Protein AF-A0A3D4P0Z0-F1 (afdb_monomer)

Sequence (78 aa):
MNLSDFARETGLPFTTLRRYMNILQTTYQVFLIQPYSGHPAKRLVKTPKLFFNDTGLACHLIGSSEWADLDRMGQTGP

Structure (mmCIF, N/CA/C/O backbone):
data_AF-A0A3D4P0Z0-F1
#
_entry.id   AF-A0A3D4P0Z0-F1
#
loop_
_atom_site.group_PDB
_atom_site.id
_atom_site.type_symbol
_atom_site.label_atom_id
_atom_site.label_alt_id
_atom_site.label_comp_id
_atom_site.label_asym_id
_atom_site.label_entity_id
_atom_site.label_seq_id
_atom_site.pdbx_PDB_ins_code
_atom_site.Cartn_x
_atom_site.Cartn_y
_atom_site.Cartn_z
_atom_site.occupancy
_atom_site.B_iso_or_equiv
_atom_site.auth_seq_id
_atom_site.auth_comp_id
_atom_site.auth_asym_id
_atom_site.auth_atom_id
_atom_site.pdbx_PDB_model_num
ATOM 1 N N . MET A 1 1 ? -11.556 -0.504 1.411 1.00 75.69 1 MET A N 1
ATOM 2 C CA . MET A 1 1 ? -10.752 -1.561 2.038 1.00 75.69 1 MET A CA 1
ATOM 3 C C . MET A 1 1 ? -11.323 -1.975 3.387 1.00 75.69 1 MET A C 1
ATOM 5 O O . MET A 1 1 ? -11.223 -1.225 4.354 1.00 75.69 1 MET A O 1
ATOM 9 N N . ASN A 1 2 ? -11.943 -3.152 3.439 1.00 85.00 2 ASN A N 1
ATOM 10 C CA . ASN A 1 2 ? -12.315 -3.787 4.697 1.00 85.00 2 ASN A CA 1
ATOM 11 C C . ASN A 1 2 ? -11.093 -4.558 5.223 1.00 85.00 2 ASN A C 1
ATOM 13 O O . ASN A 1 2 ? -10.675 -5.542 4.618 1.00 85.00 2 ASN A O 1
ATOM 17 N N . LEU A 1 3 ? -10.490 -4.092 6.320 1.00 85.25 3 LEU A N 1
ATOM 18 C CA . LEU A 1 3 ? -9.294 -4.726 6.890 1.00 85.25 3 LEU A CA 1
ATOM 19 C C . LEU A 1 3 ? -9.566 -6.142 7.414 1.00 85.25 3 LEU A C 1
ATOM 21 O O . LEU A 1 3 ? -8.648 -6.953 7.460 1.00 85.25 3 LEU A O 1
ATOM 25 N N . SER A 1 4 ? -10.805 -6.448 7.805 1.00 88.56 4 SER A N 1
ATOM 26 C CA . SER A 1 4 ? -11.179 -7.785 8.272 1.00 88.56 4 SER A CA 1
ATOM 27 C C . SER A 1 4 ? -11.193 -8.804 7.134 1.00 88.56 4 SER A C 1
ATOM 29 O O . SER A 1 4 ? -10.786 -9.946 7.340 1.00 88.56 4 SER A O 1
ATOM 31 N N . ASP A 1 5 ? -11.611 -8.389 5.938 1.00 90.19 5 ASP A N 1
ATOM 32 C CA . ASP A 1 5 ? -11.562 -9.244 4.747 1.00 90.19 5 ASP A CA 1
ATOM 33 C C . ASP A 1 5 ? -10.111 -9.418 4.285 1.00 90.19 5 ASP A C 1
ATOM 35 O O . ASP A 1 5 ? -9.666 -10.540 4.060 1.00 90.19 5 ASP A O 1
ATOM 39 N N . PHE A 1 6 ? -9.319 -8.340 4.299 1.00 89.38 6 PHE A N 1
ATOM 40 C CA . PHE A 1 6 ? -7.901 -8.405 3.935 1.00 89.38 6 PHE A CA 1
ATOM 41 C C . PHE A 1 6 ? -7.073 -9.285 4.890 1.00 89.38 6 PHE A C 1
ATOM 43 O O . PHE A 1 6 ? -6.188 -10.021 4.459 1.00 89.38 6 PHE A O 1
ATOM 50 N N . ALA A 1 7 ? -7.385 -9.279 6.191 1.00 93.56 7 ALA A N 1
ATOM 51 C CA . ALA A 1 7 ? -6.772 -10.193 7.162 1.00 93.56 7 ALA A CA 1
ATOM 52 C C . ALA A 1 7 ? -7.079 -11.662 6.843 1.00 93.56 7 ALA A C 1
ATOM 54 O O . ALA A 1 7 ? -6.217 -12.524 6.992 1.00 93.56 7 ALA A O 1
ATOM 55 N N . ARG A 1 8 ? -8.295 -11.943 6.364 1.00 93.75 8 ARG A N 1
ATOM 56 C CA . ARG A 1 8 ? -8.718 -13.290 5.977 1.00 93.75 8 ARG A CA 1
ATOM 57 C C . ARG A 1 8 ? -8.006 -13.769 4.717 1.00 93.75 8 ARG A C 1
ATOM 59 O O . ARG A 1 8 ? -7.542 -14.900 4.697 1.00 93.75 8 ARG A O 1
ATOM 66 N N . GLU A 1 9 ? -7.896 -12.911 3.707 1.00 93.25 9 GLU A N 1
ATOM 67 C CA . GLU A 1 9 ? -7.206 -13.222 2.446 1.00 93.25 9 GLU A CA 1
ATOM 68 C C . GLU A 1 9 ? -5.702 -13.438 2.644 1.00 93.25 9 GLU A C 1
ATOM 70 O O . GLU A 1 9 ? -5.119 -14.342 2.056 1.00 93.25 9 GLU A O 1
ATOM 75 N N . THR A 1 10 ? -5.074 -12.636 3.505 1.00 92.62 10 THR A N 1
ATOM 76 C CA . THR A 1 10 ? -3.632 -12.732 3.790 1.00 92.62 10 THR A CA 1
ATOM 77 C C . THR A 1 10 ? -3.282 -13.797 4.832 1.00 92.62 10 THR A C 1
ATOM 79 O O . THR A 1 10 ? -2.105 -14.099 5.020 1.00 92.62 10 THR A O 1
ATOM 82 N N . GLY A 1 11 ? -4.271 -14.345 5.547 1.00 94.94 11 GLY A N 1
ATOM 83 C CA . GLY A 1 11 ? -4.057 -15.269 6.667 1.00 94.94 11 GLY A CA 1
ATOM 84 C C . GLY A 1 11 ? -3.387 -14.630 7.893 1.00 94.94 11 GLY A C 1
ATOM 85 O O . GLY A 1 11 ? -2.976 -15.339 8.812 1.00 94.94 11 GLY A O 1
ATOM 86 N N . LEU A 1 12 ? -3.256 -13.300 7.929 1.00 95.25 12 LEU A N 1
ATOM 87 C CA . LEU A 1 12 ? -2.597 -12.584 9.017 1.00 95.25 12 LEU A CA 1
ATOM 88 C C . LEU A 1 12 ? -3.577 -12.251 10.151 1.00 95.25 12 LEU A C 1
ATOM 90 O O . LEU A 1 12 ? -4.714 -11.846 9.893 1.00 95.25 12 LEU A O 1
ATOM 94 N N . PRO A 1 13 ? -3.134 -12.292 11.424 1.00 96.44 13 PRO A N 1
ATOM 95 C CA . PRO A 1 13 ? -3.910 -11.725 12.517 1.00 96.44 13 PRO A CA 1
ATOM 96 C C . PRO A 1 13 ? -4.241 -10.252 12.248 1.00 96.44 13 PRO A C 1
ATOM 98 O O . PRO A 1 13 ? -3.372 -9.465 11.861 1.00 96.44 13 PRO A O 1
ATOM 101 N N . PHE A 1 14 ? -5.486 -9.851 12.519 1.00 94.56 14 PHE A N 1
ATOM 102 C CA . PHE A 1 14 ? -5.964 -8.486 12.267 1.00 94.56 14 PHE A CA 1
ATOM 103 C C . PHE A 1 14 ? -5.084 -7.408 12.924 1.00 94.56 14 PHE A C 1
ATOM 105 O O . PHE A 1 14 ? -4.815 -6.362 12.336 1.00 94.56 14 PHE A O 1
ATOM 112 N N . THR A 1 15 ? -4.595 -7.665 14.140 1.00 95.94 15 THR A N 1
ATOM 113 C CA . THR A 1 15 ? -3.704 -6.754 14.875 1.00 95.94 15 THR A CA 1
ATOM 114 C C . THR A 1 15 ? -2.351 -6.576 14.186 1.00 95.94 15 THR A C 1
ATOM 116 O O . THR A 1 15 ? -1.841 -5.454 14.139 1.00 95.94 15 THR A O 1
ATOM 119 N N . THR A 1 16 ? -1.793 -7.645 13.613 1.00 96.25 16 THR A N 1
ATOM 120 C CA . THR A 1 16 ? -0.546 -7.623 12.836 1.00 96.25 16 THR A CA 1
ATOM 121 C C . THR A 1 16 ? -0.731 -6.846 11.542 1.00 96.25 16 THR A C 1
ATOM 123 O O . THR A 1 16 ? 0.013 -5.901 11.282 1.00 96.25 16 THR A O 1
ATOM 126 N N . LEU A 1 17 ? -1.782 -7.164 10.780 1.00 95.19 17 LEU A N 1
ATOM 127 C CA . LEU A 1 17 ? -2.114 -6.458 9.545 1.00 95.19 17 LEU A CA 1
ATOM 128 C C . LEU A 1 17 ? -2.308 -4.955 9.787 1.00 95.19 17 LEU A C 1
ATOM 130 O O . LEU A 1 17 ? -1.779 -4.125 9.051 1.00 95.19 17 LEU A O 1
ATOM 134 N N . ARG A 1 18 ? -3.017 -4.587 10.861 1.00 93.62 18 ARG A N 1
ATOM 135 C CA . ARG A 1 18 ? -3.220 -3.185 11.241 1.00 93.62 18 ARG A CA 1
ATOM 136 C C . ARG A 1 18 ? -1.904 -2.477 11.569 1.00 93.62 18 ARG A C 1
ATOM 138 O O . ARG A 1 18 ? -1.736 -1.321 11.192 1.00 93.62 18 ARG A O 1
ATOM 145 N N . ARG A 1 19 ? -0.966 -3.149 12.245 1.00 96.25 19 ARG A N 1
ATOM 146 C CA . ARG A 1 19 ? 0.374 -2.594 12.504 1.00 96.25 19 ARG A CA 1
ATOM 147 C C . ARG A 1 19 ? 1.147 -2.367 11.208 1.00 96.25 19 ARG A C 1
ATOM 149 O O . ARG A 1 19 ? 1.704 -1.287 11.047 1.00 96.25 19 ARG A O 1
ATOM 156 N N . TYR A 1 20 ? 1.141 -3.323 10.281 1.00 95.62 20 TYR A N 1
ATOM 157 C CA . TYR A 1 20 ? 1.805 -3.161 8.983 1.00 95.62 20 TYR A CA 1
ATOM 158 C C . TYR A 1 20 ? 1.201 -2.019 8.167 1.00 95.62 20 TYR A C 1
ATOM 160 O O . TYR A 1 20 ? 1.940 -1.182 7.662 1.00 95.62 20 TYR A O 1
ATOM 168 N N . MET A 1 21 ? -0.128 -1.913 8.126 1.00 93.25 21 MET A N 1
ATOM 169 C CA . MET A 1 21 ? -0.806 -0.797 7.462 1.00 93.25 21 MET A CA 1
ATOM 170 C C . MET A 1 21 ? -0.433 0.558 8.066 1.00 93.25 21 MET A C 1
ATOM 172 O O . MET A 1 21 ? -0.191 1.506 7.325 1.00 93.25 21 MET A O 1
ATOM 176 N N . ASN A 1 22 ? -0.332 0.650 9.396 1.00 94.62 22 ASN A N 1
ATOM 177 C CA . ASN A 1 22 ? 0.130 1.871 10.053 1.00 94.62 22 ASN A CA 1
ATOM 178 C C . ASN A 1 22 ? 1.578 2.203 9.683 1.00 94.62 22 ASN A C 1
ATOM 180 O O . ASN A 1 22 ? 1.875 3.360 9.418 1.00 94.62 22 ASN A O 1
ATOM 184 N N . ILE A 1 23 ? 2.472 1.209 9.648 1.00 96.62 23 ILE A N 1
ATOM 185 C CA . ILE A 1 23 ? 3.867 1.424 9.244 1.00 96.62 23 ILE A CA 1
ATOM 186 C C . ILE A 1 23 ? 3.912 1.958 7.813 1.00 96.62 23 ILE A C 1
ATOM 188 O O . ILE A 1 23 ? 4.494 3.013 7.604 1.00 96.62 23 ILE A O 1
ATOM 192 N N . LEU A 1 24 ? 3.241 1.296 6.865 1.00 95.19 24 LEU A N 1
ATOM 193 C CA . LEU A 1 24 ? 3.221 1.701 5.456 1.00 95.19 24 LEU A CA 1
ATOM 194 C C . LEU A 1 24 ? 2.645 3.111 5.245 1.00 95.19 24 LEU A C 1
ATOM 196 O O . LEU A 1 24 ? 3.103 3.826 4.357 1.00 95.19 24 LEU A O 1
ATOM 200 N N . GLN A 1 25 ? 1.654 3.521 6.042 1.00 94.44 25 GLN A N 1
ATOM 201 C CA . GLN A 1 25 ? 1.106 4.881 5.984 1.00 94.44 25 GLN A CA 1
ATOM 202 C C . GLN A 1 25 ? 2.069 5.912 6.573 1.00 94.44 25 GLN A C 1
ATOM 204 O O . GLN A 1 25 ? 2.318 6.941 5.951 1.00 94.44 25 GLN A O 1
ATOM 209 N N . THR A 1 26 ? 2.642 5.639 7.747 1.00 96.62 26 THR A N 1
ATOM 210 C CA . THR A 1 26 ? 3.580 6.556 8.414 1.00 96.62 26 THR A CA 1
ATOM 211 C C . THR A 1 26 ? 4.885 6.716 7.632 1.00 96.62 26 THR A C 1
ATOM 213 O O . THR A 1 26 ? 5.508 7.772 7.691 1.00 96.62 26 THR A O 1
ATOM 216 N N . THR A 1 27 ? 5.298 5.697 6.873 1.00 96.62 27 THR A N 1
ATOM 217 C CA . THR A 1 27 ? 6.4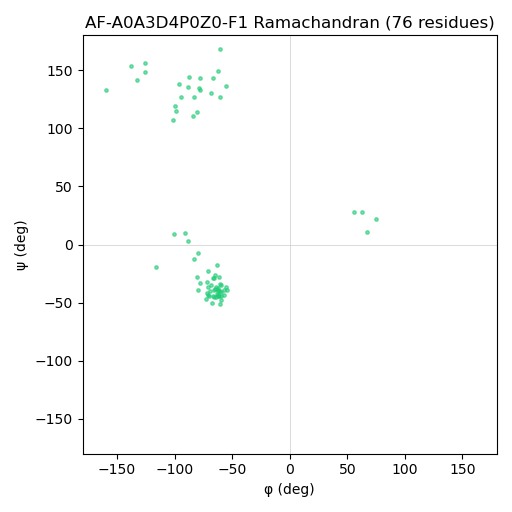63 5.750 5.974 1.00 96.62 27 THR A CA 1
ATOM 218 C C . THR A 1 27 ? 6.117 6.201 4.554 1.00 96.62 27 THR A C 1
ATOM 220 O O . THR A 1 27 ? 6.966 6.116 3.666 1.00 96.62 27 THR A O 1
ATOM 223 N N . TYR A 1 28 ? 4.887 6.678 4.327 1.00 94.62 28 TYR A N 1
ATOM 224 C CA . TYR A 1 28 ? 4.412 7.199 3.042 1.00 94.62 28 TYR A CA 1
ATOM 225 C C . TYR A 1 28 ? 4.561 6.220 1.869 1.00 94.62 28 TYR A C 1
ATOM 227 O O . TYR A 1 28 ? 4.697 6.637 0.722 1.00 94.62 28 TYR A O 1
ATOM 235 N N . GLN A 1 29 ? 4.533 4.914 2.136 1.00 95.44 29 GLN A N 1
ATOM 236 C CA . GLN A 1 29 ? 4.510 3.893 1.086 1.00 95.44 29 GLN A CA 1
ATOM 237 C C . GLN A 1 29 ? 3.107 3.754 0.494 1.00 95.44 29 GLN A C 1
ATOM 239 O O . GLN A 1 29 ? 2.953 3.500 -0.702 1.00 95.44 29 GLN A O 1
ATOM 244 N N . VAL A 1 30 ? 2.076 3.952 1.324 1.00 94.62 30 VAL A N 1
ATOM 245 C CA . VAL A 1 30 ? 0.670 3.870 0.915 1.00 94.62 30 VAL A CA 1
ATOM 246 C C . VAL A 1 30 ? -0.179 4.988 1.519 1.00 94.62 30 VAL A C 1
ATOM 248 O O . VAL A 1 30 ? 0.080 5.459 2.625 1.00 94.62 30 VAL A O 1
ATOM 251 N N . PHE A 1 31 ? -1.262 5.342 0.830 1.00 92.56 31 PHE A N 1
ATOM 252 C CA . PHE A 1 31 ? -2.270 6.294 1.285 1.00 92.56 31 PHE A CA 1
ATOM 253 C C . PHE A 1 31 ? -3.675 5.705 1.244 1.00 92.56 31 PHE A C 1
ATOM 255 O O . PHE A 1 31 ? -4.021 4.902 0.378 1.00 92.56 31 PHE A O 1
ATOM 262 N N . LEU A 1 32 ? -4.514 6.157 2.176 1.00 90.06 32 LEU A N 1
ATOM 263 C CA . LEU A 1 32 ? -5.942 5.874 2.176 1.00 90.06 32 LEU A CA 1
ATOM 264 C C . LEU A 1 32 ? -6.718 7.075 1.644 1.00 90.06 32 LEU A C 1
ATOM 266 O O . LEU A 1 32 ? -6.897 8.074 2.341 1.00 90.06 32 LEU A O 1
ATOM 270 N N . ILE A 1 33 ? -7.243 6.947 0.431 1.00 89.56 33 ILE A N 1
ATOM 271 C CA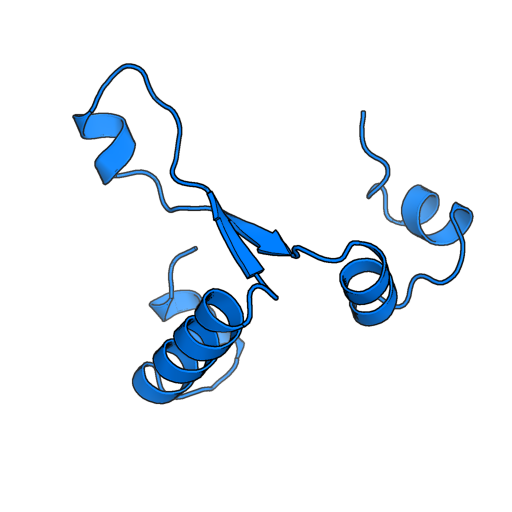 . ILE A 1 33 ? -8.128 7.946 -0.156 1.00 89.56 33 ILE A CA 1
ATOM 272 C C . ILE A 1 33 ? -9.529 7.740 0.410 1.00 89.56 33 ILE A C 1
ATOM 274 O O . ILE A 1 33 ? -10.192 6.723 0.168 1.00 89.56 33 ILE A O 1
ATOM 278 N N . GLN A 1 34 ? -9.976 8.727 1.183 1.00 86.38 34 GLN A N 1
ATOM 279 C CA . GLN A 1 34 ? -11.331 8.756 1.710 1.00 86.38 34 GLN A CA 1
ATOM 280 C C . GLN A 1 34 ? -12.337 8.931 0.568 1.00 86.38 34 GLN A C 1
ATOM 282 O O . GLN A 1 34 ? -12.077 9.671 -0.384 1.00 86.38 34 GLN A O 1
ATOM 287 N N . PRO A 1 35 ? -13.510 8.288 0.649 1.00 85.12 35 PRO A N 1
ATOM 288 C CA . PRO A 1 35 ? -14.545 8.463 -0.355 1.00 85.12 35 PRO A CA 1
ATOM 289 C C . PRO A 1 35 ? -14.989 9.928 -0.421 1.00 85.12 35 PRO A C 1
ATOM 291 O O . PRO A 1 35 ? -15.390 10.534 0.581 1.00 85.12 35 PRO A O 1
ATOM 294 N N . TYR A 1 36 ? -14.961 10.488 -1.627 1.00 80.69 36 TYR A N 1
ATOM 295 C CA . TYR A 1 36 ? -15.552 11.789 -1.898 1.00 80.69 36 TYR A CA 1
ATOM 296 C C . TYR A 1 36 ? -17.055 11.632 -2.153 1.00 80.69 36 TYR A C 1
ATOM 298 O O . TYR A 1 36 ? -17.497 10.796 -2.944 1.00 80.69 36 TYR A O 1
ATOM 306 N N . SER A 1 37 ? -17.862 12.398 -1.424 1.00 80.69 37 SER A N 1
ATOM 307 C CA . SER A 1 37 ? -19.315 12.432 -1.571 1.00 80.69 37 SER A CA 1
ATOM 308 C C . SER A 1 37 ? -19.840 13.732 -0.975 1.00 80.69 37 SER A C 1
ATOM 310 O O . SER A 1 37 ? -19.505 14.051 0.163 1.00 80.69 37 SER A O 1
ATOM 312 N N . GLY A 1 38 ? -20.714 14.439 -1.698 1.00 80.06 38 GLY A N 1
ATOM 313 C CA . GLY A 1 38 ? -21.375 15.645 -1.181 1.00 80.06 38 GLY A CA 1
ATOM 314 C C . GLY A 1 38 ? -22.276 15.384 0.034 1.00 80.06 38 GLY A C 1
ATOM 315 O O . GLY A 1 38 ? -22.578 16.301 0.783 1.00 80.06 38 GLY A O 1
ATOM 316 N N . HIS A 1 39 ? -22.666 14.126 0.271 1.00 82.56 39 HIS A N 1
ATOM 317 C CA . HIS A 1 39 ? -23.429 13.716 1.449 1.00 82.56 39 HIS A CA 1
ATOM 318 C C . HIS A 1 39 ? -22.493 13.106 2.510 1.00 82.56 39 HIS A C 1
ATOM 320 O O . HIS A 1 39 ? -21.953 12.017 2.272 1.00 82.56 39 HIS A O 1
ATOM 326 N N . PRO A 1 40 ? -22.326 13.726 3.694 1.00 78.12 40 PRO A N 1
ATOM 327 C CA . PRO A 1 40 ? -21.449 13.219 4.753 1.00 78.12 40 PRO A CA 1
ATOM 328 C C . PRO A 1 40 ? -21.797 11.797 5.214 1.00 78.12 40 PRO A C 1
ATOM 330 O O . PRO A 1 40 ? -20.903 10.971 5.368 1.00 78.12 40 PRO A O 1
ATOM 333 N N . ALA A 1 41 ? -23.087 11.462 5.323 1.00 78.94 41 ALA A N 1
ATOM 334 C CA . ALA A 1 41 ? -23.528 10.112 5.688 1.00 78.94 41 ALA A CA 1
ATOM 335 C C . ALA A 1 41 ? -23.051 9.048 4.682 1.00 78.94 41 ALA A C 1
ATOM 337 O O . ALA A 1 41 ? -22.567 7.987 5.066 1.00 78.94 41 ALA A O 1
ATOM 338 N N . LYS A 1 42 ? -23.086 9.359 3.379 1.00 77.56 42 LYS A N 1
ATOM 339 C CA . LYS A 1 42 ? -22.571 8.460 2.333 1.00 77.56 42 LYS A CA 1
ATOM 340 C C . LYS A 1 42 ? -21.042 8.366 2.337 1.00 77.56 42 LYS A C 1
ATOM 342 O O . LYS A 1 42 ? -20.513 7.371 1.848 1.00 77.56 42 LYS A O 1
ATOM 347 N N . ARG A 1 43 ? -20.330 9.367 2.877 1.00 74.00 43 ARG A N 1
ATOM 348 C CA . ARG A 1 43 ? -18.872 9.284 3.082 1.00 74.00 43 ARG A CA 1
ATOM 349 C C . ARG A 1 43 ? -18.521 8.274 4.173 1.00 74.00 43 ARG A C 1
ATOM 351 O O . ARG A 1 43 ? -17.575 7.528 3.986 1.00 74.00 43 ARG A O 1
ATOM 358 N N . LEU A 1 44 ? -19.295 8.216 5.260 1.00 69.38 44 LEU A N 1
ATOM 359 C CA . LEU A 1 44 ? -19.032 7.318 6.395 1.00 69.38 44 LEU A CA 1
ATOM 360 C C . LEU A 1 44 ? -19.225 5.835 6.058 1.00 69.38 44 LEU A C 1
ATOM 362 O O . LEU A 1 44 ? -18.507 4.989 6.578 1.00 69.38 44 LEU A O 1
ATOM 366 N N . VAL A 1 45 ? -20.189 5.519 5.192 1.00 74.19 45 VAL A N 1
ATOM 367 C CA . VAL A 1 45 ? -20.510 4.126 4.831 1.00 74.19 45 VAL A CA 1
ATOM 368 C C . VAL A 1 45 ? -19.544 3.569 3.780 1.00 74.19 45 VAL A C 1
ATOM 370 O O . VAL A 1 45 ? -19.308 2.364 3.717 1.00 74.19 45 VAL A O 1
ATOM 373 N N . LYS A 1 46 ? -18.967 4.428 2.932 1.00 78.50 46 LYS A N 1
ATOM 374 C CA . LYS A 1 46 ? -18.072 3.985 1.861 1.00 78.50 46 LYS A CA 1
ATOM 375 C C . LYS A 1 46 ? -16.683 3.676 2.407 1.00 78.50 46 LYS A C 1
ATOM 377 O O . LYS A 1 46 ? -16.085 4.452 3.143 1.00 78.50 46 LYS A O 1
ATOM 382 N N . THR A 1 47 ? -16.132 2.548 1.987 1.00 82.94 47 THR A N 1
ATOM 383 C CA . THR A 1 47 ? -14.818 2.127 2.455 1.00 82.94 47 THR A CA 1
ATOM 384 C C . THR A 1 47 ? -13.702 2.895 1.730 1.00 82.94 47 THR A C 1
ATOM 386 O O . THR A 1 47 ? -13.735 2.962 0.498 1.00 82.94 47 THR A O 1
ATOM 389 N N . PRO A 1 48 ? -12.686 3.429 2.435 1.00 85.75 48 PRO A N 1
ATOM 390 C CA . PRO A 1 48 ? -11.566 4.131 1.805 1.00 85.75 48 PRO A CA 1
ATOM 391 C C . PRO A 1 48 ? -10.764 3.214 0.874 1.00 85.75 48 PRO A C 1
ATOM 393 O O . PRO A 1 48 ? -10.685 2.001 1.099 1.00 85.75 48 PRO A O 1
ATOM 396 N N . LYS A 1 49 ? -10.175 3.789 -0.176 1.00 88.56 49 LYS A N 1
ATOM 397 C CA . LYS A 1 49 ? -9.345 3.072 -1.157 1.00 88.56 49 LYS A CA 1
ATOM 398 C C . LYS A 1 49 ? -7.864 3.201 -0.796 1.00 88.56 49 LYS A C 1
ATOM 400 O O . LYS A 1 49 ? -7.437 4.281 -0.407 1.00 88.56 49 LYS A O 1
ATOM 405 N N . LEU A 1 50 ? -7.107 2.113 -0.922 1.00 90.00 50 LEU A N 1
ATOM 406 C CA . LEU A 1 50 ? -5.658 2.090 -0.708 1.00 90.00 50 LEU A CA 1
ATOM 407 C C . LEU A 1 50 ? -4.939 2.420 -2.022 1.00 90.00 50 LEU A C 1
ATOM 409 O O . LEU A 1 50 ? -5.319 1.885 -3.059 1.00 90.00 50 LEU A O 1
ATOM 413 N N . PHE A 1 51 ? -3.922 3.275 -1.966 1.00 91.19 51 PHE A N 1
ATOM 414 C CA . PHE A 1 51 ? -3.081 3.662 -3.101 1.00 91.19 51 PHE A CA 1
ATOM 415 C C . PHE A 1 51 ? -1.605 3.579 -2.715 1.00 91.19 51 PHE A C 1
ATOM 417 O O . PHE A 1 51 ? -1.256 3.945 -1.595 1.00 91.19 51 PHE A O 1
ATOM 424 N N . PHE A 1 52 ? -0.749 3.130 -3.633 1.00 93.12 52 PHE A N 1
ATOM 425 C CA . PHE A 1 52 ? 0.703 3.237 -3.483 1.00 93.12 52 PHE A CA 1
ATOM 426 C C . PHE A 1 52 ? 1.164 4.655 -3.810 1.00 93.12 52 PHE A C 1
ATOM 428 O O . PHE A 1 52 ? 0.608 5.298 -4.699 1.00 93.12 52 PHE A O 1
ATOM 435 N N . ASN A 1 53 ? 2.166 5.137 -3.08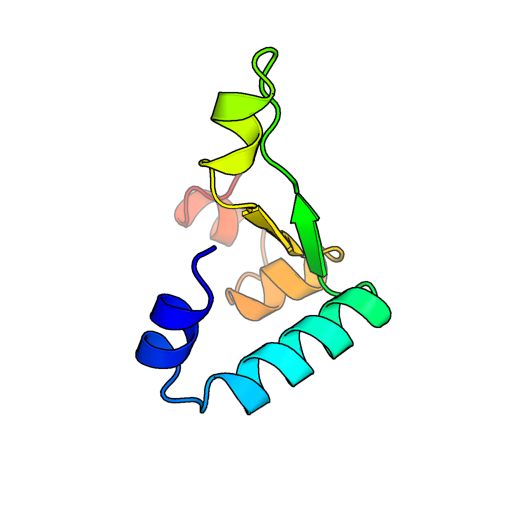0 1.00 93.81 53 ASN A N 1
ATOM 436 C CA . ASN A 1 53 ? 2.768 6.442 -3.340 1.00 93.81 53 ASN A CA 1
ATOM 437 C C . ASN A 1 53 ? 3.771 6.396 -4.502 1.00 93.81 53 ASN A C 1
ATOM 439 O O . ASN A 1 53 ? 3.834 7.314 -5.313 1.00 93.81 53 ASN A O 1
ATOM 443 N N . ASP A 1 54 ? 4.545 5.314 -4.583 1.00 92.12 54 ASP A N 1
ATOM 444 C CA . ASP A 1 54 ? 5.561 5.112 -5.611 1.00 92.12 54 ASP A CA 1
ATOM 445 C C . ASP A 1 54 ? 5.015 4.195 -6.715 1.00 92.12 54 ASP A C 1
ATOM 447 O O . ASP A 1 54 ? 4.638 3.043 -6.467 1.00 92.12 54 ASP A O 1
ATOM 451 N N . THR A 1 55 ? 4.950 4.718 -7.940 1.00 89.50 55 THR A N 1
ATOM 452 C CA . THR A 1 55 ? 4.470 3.978 -9.111 1.00 89.50 55 THR A CA 1
ATOM 453 C C . THR A 1 55 ? 5.458 2.911 -9.568 1.00 89.50 55 THR A C 1
ATOM 455 O O . THR A 1 55 ? 5.020 1.861 -10.029 1.00 89.50 55 THR A O 1
ATOM 458 N N . GLY A 1 56 ? 6.765 3.126 -9.405 1.00 91.31 56 GLY A N 1
ATOM 459 C CA . GLY A 1 56 ? 7.802 2.145 -9.712 1.00 91.31 56 GLY A CA 1
ATOM 460 C C . GLY A 1 56 ? 7.735 0.943 -8.775 1.00 91.31 56 GLY A C 1
ATOM 461 O O . GLY A 1 56 ? 7.742 -0.193 -9.243 1.00 91.31 56 GLY A O 1
ATOM 462 N N . LEU A 1 57 ? 7.568 1.175 -7.468 1.00 92.12 57 LEU A N 1
ATOM 463 C CA . LEU A 1 57 ? 7.339 0.105 -6.493 1.00 92.12 57 LEU A CA 1
ATOM 464 C C . LEU A 1 57 ? 6.046 -0.656 -6.802 1.00 92.12 57 LEU A C 1
ATOM 466 O O . LEU A 1 57 ? 6.044 -1.885 -6.781 1.00 92.12 57 LEU A O 1
ATOM 470 N N . ALA 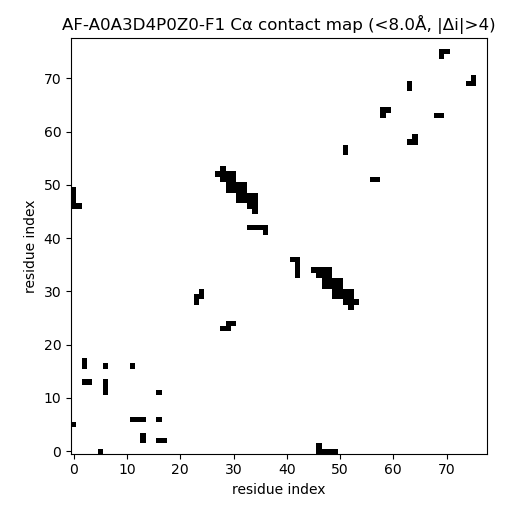A 1 58 ? 4.960 0.054 -7.118 1.00 92.44 58 ALA A N 1
ATOM 471 C CA . ALA A 1 58 ? 3.702 -0.580 -7.500 1.00 92.44 58 ALA A CA 1
ATOM 472 C C . ALA A 1 58 ? 3.866 -1.459 -8.752 1.00 92.44 58 ALA A C 1
ATOM 474 O O . ALA A 1 58 ? 3.462 -2.619 -8.722 1.00 92.44 58 ALA A O 1
ATOM 475 N N . CYS A 1 59 ? 4.516 -0.944 -9.804 1.00 92.62 59 CYS A N 1
ATOM 476 C CA . CYS A 1 59 ? 4.812 -1.689 -11.033 1.00 92.62 59 CYS A CA 1
ATOM 477 C C . CYS A 1 59 ? 5.679 -2.920 -10.750 1.00 92.62 59 CYS A C 1
ATOM 479 O O . CYS A 1 59 ? 5.381 -4.015 -11.221 1.00 92.62 59 CYS A O 1
ATOM 481 N N . HIS A 1 60 ? 6.708 -2.764 -9.919 1.00 93.06 60 HIS A N 1
ATOM 482 C CA . HIS A 1 60 ? 7.584 -3.863 -9.535 1.00 93.06 60 HIS A CA 1
ATOM 483 C C . HIS A 1 60 ? 6.828 -4.972 -8.788 1.00 93.06 60 HIS A C 1
ATOM 485 O O . HIS A 1 60 ? 6.991 -6.147 -9.109 1.00 93.06 60 HIS A O 1
ATOM 491 N N . LEU A 1 61 ? 5.958 -4.617 -7.834 1.00 91.94 61 LEU A N 1
ATOM 492 C CA . LEU A 1 61 ? 5.166 -5.580 -7.056 1.00 91.94 61 LEU A CA 1
ATOM 493 C C . LEU A 1 61 ? 4.152 -6.359 -7.905 1.00 91.94 61 LEU A C 1
ATOM 495 O O . LEU A 1 61 ? 3.839 -7.500 -7.569 1.00 91.94 61 LEU A O 1
ATOM 499 N N . ILE A 1 62 ? 3.652 -5.770 -8.995 1.00 91.81 62 ILE A N 1
ATOM 500 C CA . ILE A 1 62 ? 2.778 -6.462 -9.959 1.00 91.81 62 ILE A CA 1
ATOM 501 C C . ILE A 1 62 ? 3.562 -7.190 -11.064 1.00 91.81 62 ILE A C 1
ATOM 503 O O . ILE A 1 62 ? 2.952 -7.775 -11.956 1.00 91.81 62 ILE A O 1
ATOM 507 N N . GLY A 1 63 ? 4.899 -7.176 -11.012 1.00 92.81 63 GLY A N 1
ATOM 508 C CA . GLY A 1 63 ? 5.762 -7.856 -11.980 1.00 92.81 63 GLY A CA 1
ATOM 509 C C . GLY A 1 63 ? 5.855 -7.162 -13.340 1.00 92.81 63 GLY A C 1
ATOM 510 O O . GLY A 1 63 ? 6.180 -7.813 -14.328 1.00 92.81 63 GLY A O 1
ATOM 511 N N . SER A 1 64 ? 5.564 -5.863 -13.403 1.00 92.31 64 SER A N 1
ATOM 512 C CA . SER A 1 64 ? 5.675 -5.056 -14.616 1.00 92.31 64 SER A CA 1
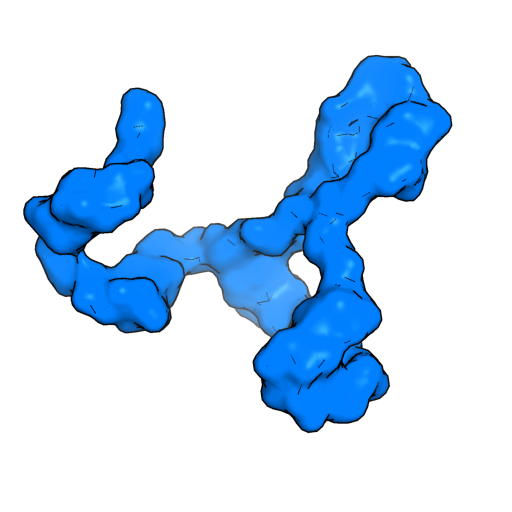ATOM 513 C C . SER A 1 64 ? 7.029 -4.357 -14.666 1.00 92.31 64 SER A C 1
ATOM 515 O O . SER A 1 64 ? 7.380 -3.614 -13.746 1.00 92.31 64 SER A O 1
ATOM 517 N N . SER A 1 65 ? 7.758 -4.526 -15.767 1.00 89.69 65 SER A N 1
ATOM 518 C CA . SER A 1 65 ? 8.995 -3.779 -16.035 1.00 89.69 65 SER A CA 1
ATOM 519 C C . SER A 1 65 ? 8.898 -2.885 -17.265 1.00 89.69 65 SER A C 1
ATOM 521 O O . SER A 1 65 ? 9.665 -1.930 -17.370 1.00 89.69 65 SER A O 1
ATOM 523 N N . GLU A 1 66 ? 7.946 -3.145 -18.164 1.00 90.38 66 GLU A N 1
ATOM 524 C CA . GLU A 1 66 ? 7.723 -2.321 -19.347 1.00 90.38 66 GLU A CA 1
ATOM 525 C C . GLU A 1 66 ? 6.281 -1.829 -19.459 1.00 90.38 66 GLU A C 1
ATOM 527 O O . GLU A 1 66 ? 5.337 -2.441 -18.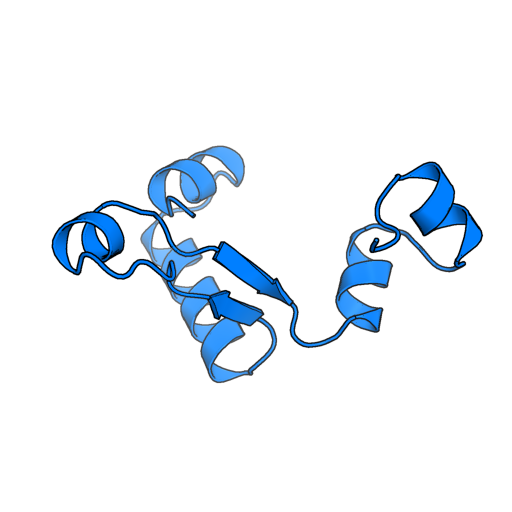965 1.00 90.38 66 GLU A O 1
ATOM 532 N N . TRP A 1 67 ? 6.098 -0.723 -20.182 1.00 87.19 67 TRP A N 1
ATOM 533 C CA . TRP A 1 67 ? 4.774 -0.171 -20.472 1.00 87.19 67 TRP A CA 1
ATOM 534 C C . TRP A 1 67 ? 3.844 -1.186 -21.153 1.00 87.19 67 TRP A C 1
ATOM 536 O O . TRP A 1 67 ? 2.653 -1.243 -20.853 1.00 87.19 67 TRP A O 1
ATOM 546 N N . ALA A 1 68 ? 4.394 -2.026 -22.035 1.00 91.19 68 ALA A N 1
ATOM 547 C CA . ALA A 1 68 ? 3.637 -3.066 -22.722 1.00 91.19 68 ALA A CA 1
ATOM 548 C C . ALA A 1 68 ? 3.022 -4.097 -21.757 1.00 91.19 68 ALA A C 1
ATOM 550 O O . ALA A 1 68 ? 1.984 -4.676 -22.071 1.00 91.19 68 ALA A O 1
ATOM 551 N N . ASP A 1 69 ? 3.629 -4.327 -20.589 1.00 91.94 69 ASP A N 1
ATOM 552 C CA . ASP A 1 69 ? 3.081 -5.235 -19.579 1.00 91.94 69 ASP A CA 1
ATOM 553 C C . ASP A 1 69 ? 1.832 -4.627 -18.930 1.00 91.94 69 ASP A C 1
ATOM 555 O O . ASP A 1 69 ? 0.808 -5.302 -18.822 1.00 91.94 69 ASP A O 1
ATOM 559 N N . LEU A 1 70 ? 1.878 -3.334 -18.591 1.00 89.38 70 LEU A N 1
ATOM 560 C CA . LEU A 1 70 ? 0.736 -2.598 -18.034 1.00 89.38 70 LEU A CA 1
ATOM 561 C C . LEU A 1 70 ? -0.442 -2.536 -19.007 1.00 89.38 70 LEU A C 1
ATOM 563 O O . LEU A 1 70 ? -1.591 -2.684 -18.587 1.00 89.38 70 LEU A O 1
ATOM 567 N N . ASP A 1 71 ? -0.157 -2.345 -20.297 1.00 91.75 71 ASP A N 1
ATOM 568 C CA . ASP A 1 71 ? -1.179 -2.294 -21.345 1.00 91.75 71 ASP A CA 1
ATOM 569 C C . ASP A 1 71 ? -1.876 -3.651 -21.512 1.00 91.75 71 ASP A C 1
ATOM 571 O O . ASP A 1 71 ? -3.104 -3.733 -21.485 1.00 91.75 71 ASP A O 1
ATOM 575 N N . ARG A 1 72 ? -1.107 -4.752 -21.536 1.00 89.88 72 ARG A N 1
ATOM 576 C CA . ARG A 1 72 ? -1.666 -6.118 -21.540 1.00 89.88 72 ARG A CA 1
ATOM 577 C C . ARG A 1 72 ? -2.513 -6.413 -20.301 1.00 89.88 72 ARG A C 1
ATOM 579 O O . ARG A 1 72 ? -3.480 -7.165 -20.394 1.00 89.88 72 ARG A O 1
ATOM 586 N N . MET A 1 73 ? -2.152 -5.848 -19.148 1.00 90.00 73 MET A N 1
ATOM 587 C CA . MET A 1 73 ? -2.905 -5.996 -17.898 1.00 90.00 73 MET A CA 1
ATOM 588 C C . MET A 1 73 ? -4.133 -5.072 -17.814 1.00 90.00 73 MET A C 1
ATOM 590 O O . MET A 1 73 ? -4.899 -5.185 -16.856 1.00 90.00 73 MET A O 1
ATOM 594 N N . GLY A 1 74 ? -4.325 -4.151 -18.767 1.00 88.75 74 GLY A N 1
ATOM 595 C CA . GLY A 1 74 ? -5.381 -3.136 -18.707 1.00 88.75 74 GLY A CA 1
ATOM 596 C C . GLY A 1 74 ? -5.231 -2.186 -17.514 1.00 88.75 74 GLY A C 1
ATOM 597 O O . GLY A 1 74 ? -6.229 -1.692 -16.990 1.00 88.75 74 GLY A O 1
ATOM 598 N N . GLN A 1 75 ? -3.997 -1.980 -17.040 1.00 85.31 75 GLN A N 1
ATOM 599 C CA . GLN A 1 75 ? -3.667 -1.068 -15.936 1.00 85.31 75 GLN A CA 1
ATOM 600 C C . GLN A 1 75 ? -3.108 0.274 -16.419 1.00 85.31 75 GLN A C 1
ATOM 602 O O . GLN A 1 75 ? -2.642 1.087 -15.619 1.00 85.31 75 GLN A O 1
ATOM 607 N N . THR A 1 76 ? -3.170 0.526 -17.723 1.00 81.00 76 THR A N 1
ATOM 608 C CA . THR A 1 76 ? -2.970 1.854 -18.288 1.00 81.00 76 THR A CA 1
ATOM 609 C C . THR A 1 76 ? -4.152 2.736 -17.873 1.00 81.00 76 THR A C 1
ATOM 611 O O . THR A 1 76 ? -5.313 2.324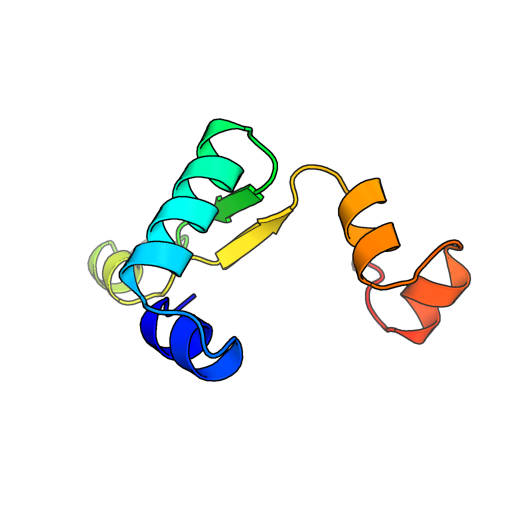 -17.912 1.00 81.00 76 THR A O 1
ATOM 614 N N . GLY A 1 77 ? -3.854 3.927 -17.345 1.00 78.56 77 GLY A N 1
ATOM 615 C CA . GLY A 1 77 ? -4.887 4.910 -17.006 1.00 78.56 77 GLY A CA 1
ATOM 616 C C . GLY A 1 77 ? -5.700 5.330 -18.243 1.00 78.56 77 GLY A C 1
ATOM 617 O O . GLY A 1 77 ? -5.307 4.993 -19.360 1.00 78.56 77 GLY A O 1
ATOM 618 N N . PRO A 1 78 ? -6.829 6.037 -18.055 1.00 65.88 78 PRO A N 1
ATOM 619 C CA . PRO A 1 78 ? -7.615 6.569 -19.168 1.00 65.88 78 PRO A CA 1
ATOM 620 C C . PRO A 1 78 ? -6.815 7.513 -20.074 1.00 65.88 78 PRO A C 1
ATOM 622 O O . PRO A 1 78 ? -5.849 8.141 -19.578 1.00 65.88 78 PRO A O 1
#

pLDDT: mean 88.97, std 6.83, range [65.88, 96.62]

Radius of gyration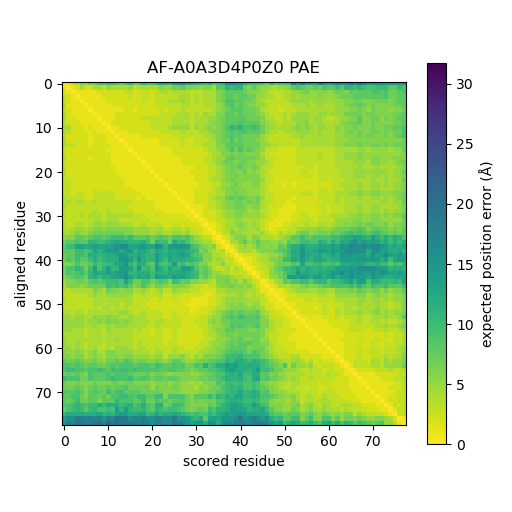: 15.16 Å; Cα contacts (8 Å, |Δi|>4): 61; chains: 1; bounding box: 32×31×38 Å

Nearest PDB structures (foldseek):
  1lnw-assembly7_A  TM=6.767E-01  e=1.418E-02  Pseudomonas aeruginosa
  1lj9-assembly1_B  TM=5.898E-01  e=1.999E-01  Enterococcus faecalis
  1sfx-assembly1_A  TM=5.612E-01  e=3.003E-01  Archaeoglobus fulgidus DSM 4304
  5f6f-assembly1_B  TM=5.448E-01  e=3.214E-01  Staphylococcus aureus
  8yn1-assembly1_C  TM=5.238E-01  e=9.559E+00  Arabidopsis thaliana

Secondary structure (DSSP, 8-state):
--HHHHHHHHT--HHHHHHHHHHHHHTTSEEEEPPP-SSHHHHHHSPPEEEES-HHHHHHHTT--SHHHHHHTT-S--

Mean predicted aligned error: 5.43 Å

Foldseek 3Di:
DPLVVVCVVVVHDSVVSVVVVVVCVVVQQKDWAQDDDPDVVVSVPDGTDIDGPDPVVVCVVVVHDDPVVCVVVVVDDD

Solvent-accessible surface area (backbone atoms only — not comparable to full-atom values): 4667 Å² total; per-residue (Å²): 86,61,64,71,58,51,20,62,77,69,72,42,58,58,70,56,50,51,50,52,52,49,50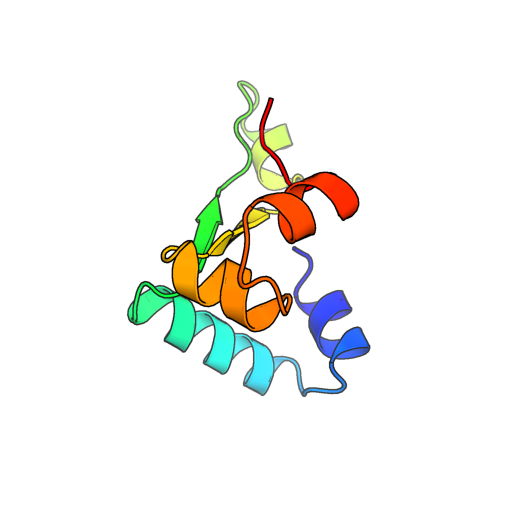,36,41,76,69,56,49,33,45,74,49,69,50,86,55,98,47,66,73,63,27,72,74,42,62,35,44,79,42,68,64,48,65,66,61,50,33,50,75,73,72,38,89,49,72,70,49,35,53,76,68,67,67,57,76,136